Protein AF-A0A093ZRJ3-F1 (afdb_monomer_lite)

Foldseek 3Di:
DDDDPDPPVVVVVVVVVPPPPPDPDDDPPQPAFKFWAWAWEFPALEDDPVRPVVTDIDIDIDGQFDFLLNVLVVLLPPVVSVSVQFPDKFK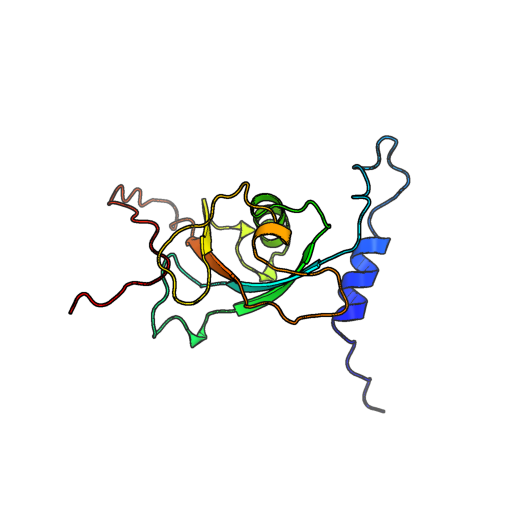DFPPDFDTDDRNHGPVNQVIDGPDDPPHGHIYMHTHGDPDPDDPPPPDPSSTHYPPPPD

Secondary structure (DSSP, 8-state):
-PPPP--HHHHHHHHHHTS-TTSSS------S--EEEEEEEPSSSSB-TTTGGG-EEEEEEE-TT-BHHHHHHHHHH-GGG-GGGEEEEEEE-TT---PPPTT-BTTTTT--BTT---SPPEEEEEEEPPSTT----------SB-----

Radius of gyration: 17.53 Å; chains: 1; bounding box: 35×45×54 Å

pLDDT: mean 71.35, std 18.62, range [35.09, 92.56]

Structure (mmCIF, N/CA/C/O backbone):
data_AF-A0A093ZRJ3-F1
#
_entry.id   AF-A0A093ZRJ3-F1
#
loop_
_atom_site.group_PDB
_atom_site.id
_atom_site.type_symbol
_atom_site.label_atom_id
_atom_site.label_alt_id
_atom_site.label_comp_id
_atom_site.label_asym_id
_atom_site.label_entity_id
_atom_site.label_seq_id
_atom_site.pdbx_PDB_ins_code
_atom_site.Cartn_x
_atom_site.Cartn_y
_atom_site.Cartn_z
_atom_site.occupancy
_atom_site.B_iso_or_equiv
_atom_site.auth_seq_id
_atom_site.auth_comp_id
_atom_site.auth_asym_id
_atom_site.auth_atom_id
_atom_site.pdbx_PDB_model_num
ATOM 1 N N . MET A 1 1 ? 22.811 -29.079 16.072 1.00 38.81 1 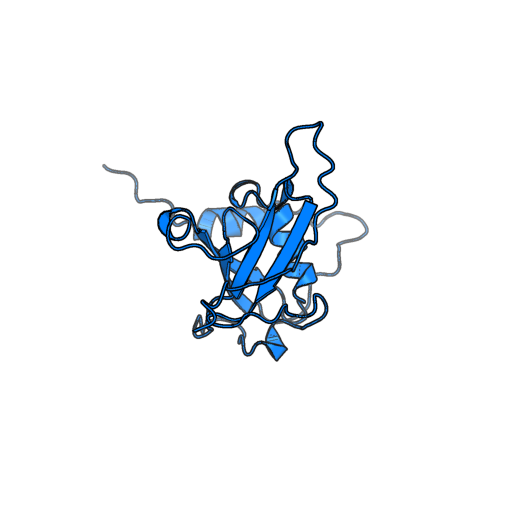MET A N 1
ATOM 2 C CA . MET A 1 1 ? 21.519 -28.439 16.410 1.00 38.81 1 MET A CA 1
ATOM 3 C C . MET A 1 1 ? 21.305 -27.276 15.450 1.00 38.81 1 MET A C 1
ATOM 5 O O . MET A 1 1 ? 22.157 -26.401 15.394 1.00 38.81 1 MET A O 1
ATOM 9 N N . LYS A 1 2 ? 20.259 -27.316 14.616 1.00 35.16 2 LYS A N 1
ATOM 10 C CA . LYS A 1 2 ? 19.958 -26.270 13.621 1.00 35.16 2 LYS A CA 1
ATOM 11 C C . LYS A 1 2 ? 19.158 -25.162 14.331 1.00 35.16 2 LYS A C 1
ATOM 13 O O . LYS A 1 2 ? 18.182 -25.516 14.992 1.00 35.16 2 LYS A O 1
ATOM 18 N N . PRO A 1 3 ? 19.554 -23.878 14.276 1.00 43.22 3 PRO A N 1
ATOM 19 C CA . PRO A 1 3 ? 18.828 -22.830 14.986 1.00 43.22 3 PRO A CA 1
ATOM 20 C C . PRO A 1 3 ? 17.429 -22.676 14.380 1.00 43.22 3 PRO A C 1
ATOM 22 O O . PRO A 1 3 ? 17.270 -22.677 13.157 1.00 43.22 3 PRO A O 1
ATOM 25 N N . ALA A 1 4 ? 16.412 -22.596 15.240 1.00 48.03 4 ALA A N 1
ATOM 26 C CA . ALA A 1 4 ? 15.037 -22.370 14.818 1.00 48.03 4 ALA A CA 1
ATOM 27 C C . ALA A 1 4 ? 14.939 -21.031 14.059 1.00 48.03 4 ALA A C 1
ATOM 29 O O . ALA A 1 4 ? 15.594 -20.061 14.452 1.00 48.03 4 ALA A O 1
ATOM 30 N N . PRO A 1 5 ? 14.152 -20.951 12.972 1.00 46.97 5 PRO A N 1
ATOM 31 C CA . PRO A 1 5 ? 14.009 -19.716 12.219 1.00 46.97 5 PRO A CA 1
ATOM 32 C C . PRO A 1 5 ? 13.364 -18.652 13.111 1.00 46.97 5 PRO A C 1
ATOM 34 O O . PRO A 1 5 ? 12.246 -18.830 13.598 1.00 46.97 5 PRO A O 1
ATOM 37 N N . ILE A 1 6 ? 14.087 -17.549 13.323 1.00 48.53 6 ILE A N 1
ATOM 38 C CA . ILE A 1 6 ? 13.581 -16.343 13.984 1.00 48.53 6 ILE A CA 1
ATOM 39 C C . ILE A 1 6 ? 12.330 -15.908 13.223 1.00 48.53 6 ILE A C 1
ATOM 41 O O . ILE A 1 6 ? 12.405 -15.527 12.051 1.00 48.53 6 ILE A O 1
ATOM 45 N N . ARG A 1 7 ? 11.170 -16.008 13.876 1.00 52.12 7 ARG A N 1
ATOM 46 C CA . ARG A 1 7 ? 9.897 -15.590 13.297 1.00 52.12 7 ARG A CA 1
ATOM 47 C C . ARG A 1 7 ? 9.987 -14.088 13.059 1.00 52.12 7 ARG A C 1
ATOM 49 O O . ARG A 1 7 ? 10.353 -13.329 13.948 1.00 52.12 7 ARG A O 1
ATOM 56 N N . THR A 1 8 ? 9.637 -13.640 11.860 1.00 50.41 8 THR A N 1
ATOM 57 C CA . THR A 1 8 ? 9.628 -12.227 11.435 1.00 50.41 8 THR A CA 1
ATOM 58 C C . THR A 1 8 ? 8.897 -11.302 12.424 1.00 50.41 8 THR A C 1
ATOM 60 O O . THR A 1 8 ? 9.213 -10.119 12.512 1.00 50.41 8 THR A O 1
ATOM 63 N N . ILE A 1 9 ? 7.983 -11.862 13.223 1.00 49.66 9 ILE A N 1
ATOM 64 C CA . ILE A 1 9 ? 7.250 -11.224 14.325 1.00 49.66 9 ILE A CA 1
ATOM 65 C C . ILE A 1 9 ? 8.185 -10.670 15.418 1.00 49.66 9 ILE A C 1
ATOM 67 O O . ILE A 1 9 ? 7.941 -9.574 15.925 1.00 49.66 9 ILE A O 1
ATOM 71 N N . ASP A 1 10 ? 9.280 -11.362 15.743 1.00 47.78 10 ASP A N 1
ATOM 72 C CA . ASP A 1 10 ? 10.195 -10.947 16.816 1.00 47.78 10 ASP A CA 1
ATOM 73 C C . ASP A 1 10 ? 10.962 -9.667 16.454 1.00 47.78 10 ASP A C 1
ATOM 75 O O . ASP A 1 10 ? 11.234 -8.826 17.312 1.00 47.78 10 ASP A O 1
ATOM 79 N N . LYS A 1 11 ? 11.238 -9.454 15.160 1.00 50.50 11 LYS A N 1
ATOM 80 C CA . LYS A 1 11 ? 11.916 -8.242 14.672 1.00 50.50 11 LYS A CA 1
ATOM 81 C C . LYS A 1 11 ? 11.023 -7.001 14.752 1.00 50.50 11 LYS A C 1
ATOM 83 O O . LYS A 1 11 ? 11.508 -5.926 15.091 1.00 50.50 11 LYS A O 1
ATOM 88 N N . VAL A 1 12 ? 9.721 -7.156 14.505 1.00 51.56 12 VAL A N 1
ATOM 89 C CA . VAL A 1 12 ? 8.743 -6.056 14.590 1.00 51.56 12 VAL A CA 1
ATOM 90 C C . VAL A 1 12 ? 8.454 -5.693 16.050 1.00 51.56 12 VAL A C 1
ATOM 92 O O . VAL A 1 12 ? 8.360 -4.517 16.391 1.00 51.56 12 VAL A O 1
ATOM 95 N N . ASN A 1 13 ? 8.386 -6.686 16.941 1.00 49.94 13 ASN A N 1
ATOM 96 C CA . ASN A 1 13 ? 8.197 -6.444 18.374 1.00 49.94 13 ASN A CA 1
ATOM 97 C C . ASN A 1 13 ? 9.402 -5.740 19.021 1.00 49.94 13 ASN A C 1
ATOM 99 O O . ASN A 1 13 ? 9.211 -4.885 19.886 1.00 49.94 13 ASN A O 1
ATOM 103 N N . ASN A 1 14 ? 10.629 -6.042 18.585 1.00 53.94 14 ASN A N 1
ATOM 104 C CA . ASN A 1 14 ? 11.823 -5.335 19.060 1.00 53.94 14 ASN A CA 1
ATOM 105 C C . ASN A 1 14 ? 11.888 -3.878 18.576 1.00 53.94 14 ASN A C 1
ATOM 107 O O . ASN A 1 14 ? 12.418 -3.032 19.290 1.00 53.94 14 ASN A O 1
ATOM 111 N N . TRP A 1 15 ? 11.304 -3.556 17.418 1.00 52.47 15 TRP A N 1
ATOM 112 C CA . TRP A 1 15 ? 11.224 -2.174 16.939 1.00 52.47 15 TRP A CA 1
ATOM 113 C C . TRP A 1 15 ? 10.339 -1.298 17.839 1.00 52.47 15 TRP A C 1
ATOM 115 O O . TRP A 1 15 ? 10.775 -0.227 18.251 1.00 52.47 15 TRP A O 1
ATOM 125 N N . PHE A 1 16 ? 9.159 -1.784 18.248 1.00 50.44 16 PHE A N 1
ATOM 126 C CA . PHE A 1 16 ? 8.282 -1.059 19.184 1.00 50.44 16 PHE A CA 1
ATOM 127 C C . PHE A 1 16 ? 8.941 -0.787 20.543 1.00 50.44 16 PHE A C 1
ATOM 129 O O . PHE A 1 16 ? 8.672 0.239 21.160 1.00 50.44 16 PHE A O 1
ATOM 136 N N . ARG A 1 17 ? 9.811 -1.690 21.011 1.00 54.50 17 ARG A N 1
ATOM 137 C CA . ARG A 1 17 ? 10.521 -1.539 22.291 1.00 54.50 17 ARG A CA 1
ATOM 138 C C . ARG A 1 17 ? 11.680 -0.544 22.238 1.00 54.50 17 ARG A C 1
ATOM 140 O O . ARG A 1 17 ? 12.057 -0.019 23.279 1.00 54.50 17 ARG A O 1
ATOM 147 N N . ASN A 1 18 ? 12.229 -0.281 21.052 1.00 50.56 18 ASN A N 1
ATOM 148 C CA . ASN A 1 18 ? 13.370 0.620 20.868 1.00 50.56 18 ASN A CA 1
ATOM 149 C C . ASN A 1 18 ? 12.963 2.085 20.646 1.00 50.56 18 ASN A C 1
ATOM 151 O O . ASN A 1 18 ? 13.829 2.956 20.553 1.00 50.56 18 ASN A O 1
ATOM 155 N N . VAL A 1 19 ? 11.662 2.379 20.585 1.00 51.16 19 VAL A N 1
ATOM 156 C CA . VAL A 1 19 ? 11.160 3.753 20.654 1.00 51.16 19 VAL A CA 1
ATOM 157 C C . VAL A 1 19 ? 11.268 4.206 22.110 1.00 51.16 19 VAL A C 1
ATOM 159 O O . VAL A 1 19 ? 10.540 3.738 22.980 1.00 51.16 19 VAL A O 1
ATOM 162 N N . ASN A 1 20 ? 12.236 5.078 22.384 1.00 43.09 20 ASN A N 1
ATOM 163 C CA . ASN A 1 20 ? 12.540 5.579 23.720 1.00 43.09 20 ASN A CA 1
ATOM 164 C C . ASN A 1 20 ? 11.348 6.388 24.277 1.00 43.09 20 ASN A C 1
ATOM 166 O O . ASN A 1 20 ? 11.117 7.527 23.8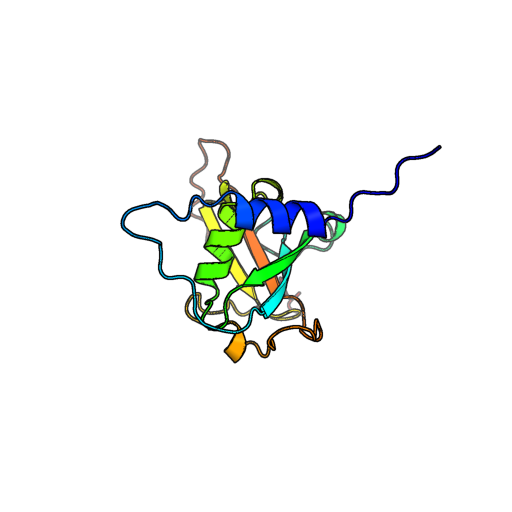74 1.00 43.09 20 ASN A O 1
ATOM 170 N N . LEU A 1 21 ? 10.588 5.789 25.199 1.00 48.69 21 LEU A N 1
ATOM 171 C CA . LEU A 1 21 ? 9.380 6.355 25.825 1.00 48.69 21 LEU A CA 1
ATOM 172 C C . LEU A 1 21 ? 9.663 7.526 26.793 1.00 48.69 21 LEU A C 1
ATOM 174 O O . LEU A 1 21 ? 8.726 8.094 27.341 1.00 48.69 21 LEU A O 1
ATOM 178 N N . ASN A 1 22 ? 10.931 7.909 26.988 1.00 45.50 22 ASN A N 1
ATOM 179 C CA . ASN A 1 22 ? 11.351 9.006 27.872 1.00 45.50 22 ASN A CA 1
ATOM 180 C C . ASN A 1 22 ? 11.536 10.361 27.159 1.00 45.50 22 ASN A C 1
ATOM 182 O O . ASN A 1 22 ? 12.147 11.271 27.716 1.00 45.50 22 ASN A O 1
ATOM 186 N N . SER A 1 23 ? 11.041 10.524 25.929 1.00 40.81 23 SER A N 1
ATOM 187 C CA . SER A 1 23 ? 10.991 11.850 25.301 1.00 40.81 23 SER A CA 1
ATOM 188 C C . SER A 1 23 ? 9.912 12.705 25.974 1.00 40.81 23 SER A C 1
ATOM 190 O O . SER A 1 23 ? 8.771 12.271 26.100 1.00 40.81 23 SER A O 1
ATOM 192 N N . THR A 1 24 ? 10.254 13.935 26.366 1.00 44.28 24 THR A N 1
ATOM 193 C CA . THR A 1 24 ? 9.386 14.912 27.062 1.00 44.28 24 THR A CA 1
ATOM 194 C C . THR A 1 24 ? 8.134 15.328 26.265 1.00 44.28 24 THR A C 1
ATOM 196 O O . THR A 1 24 ? 7.286 16.049 26.775 1.00 44.28 24 THR A O 1
ATOM 199 N N . ASN A 1 25 ? 7.986 14.847 25.029 1.00 46.06 25 ASN A N 1
ATOM 200 C CA . ASN A 1 25 ? 6.730 14.806 24.285 1.00 46.06 25 ASN A CA 1
ATOM 201 C C . ASN A 1 25 ? 6.651 13.442 23.581 1.00 46.06 25 ASN A C 1
ATOM 203 O O . ASN A 1 25 ? 7.219 13.294 22.490 1.00 46.06 25 ASN A O 1
ATOM 207 N N . PRO A 1 26 ? 6.012 12.417 24.174 1.00 41.56 26 PRO A N 1
ATOM 208 C CA . PRO A 1 26 ? 5.746 11.193 23.439 1.00 41.56 26 PRO A CA 1
ATOM 209 C C . PRO A 1 26 ? 4.818 11.547 22.263 1.00 41.56 26 PRO A C 1
ATOM 211 O O . PRO A 1 26 ? 3.810 12.227 22.479 1.00 41.56 26 PRO A O 1
ATOM 214 N N . PRO A 1 27 ? 5.122 11.142 21.013 1.00 46.69 27 PRO A N 1
ATOM 215 C CA . PRO A 1 27 ? 4.125 11.217 19.950 1.00 46.69 27 PRO A CA 1
ATOM 216 C C . PRO A 1 27 ? 2.878 10.472 20.445 1.00 46.69 27 PRO A C 1
ATOM 218 O O . PRO A 1 27 ? 3.044 9.411 21.053 1.00 46.69 27 PRO A O 1
ATOM 221 N N . PRO A 1 28 ? 1.659 11.020 20.264 1.00 46.88 28 PRO A N 1
ATOM 222 C CA . PRO A 1 28 ? 0.455 10.452 20.853 1.00 46.88 28 PRO A CA 1
ATOM 223 C C . PRO A 1 28 ? 0.378 8.979 20.472 1.00 46.88 28 PRO A C 1
ATOM 225 O O . PRO A 1 28 ? 0.256 8.649 19.291 1.00 46.88 28 PRO A O 1
ATOM 228 N N . THR A 1 29 ? 0.516 8.100 21.466 1.00 49.09 29 THR A N 1
ATOM 229 C CA . THR A 1 29 ? 0.322 6.666 21.288 1.00 49.09 29 THR A CA 1
ATOM 230 C C . THR A 1 29 ? -1.078 6.518 20.711 1.00 49.09 29 THR A C 1
ATOM 232 O O . THR A 1 29 ? -2.028 6.943 21.369 1.00 49.09 29 THR A O 1
ATOM 235 N N . PRO A 1 30 ? -1.248 6.025 19.476 1.00 52.81 30 PRO A N 1
ATOM 236 C CA . PRO A 1 30 ? -2.568 5.993 18.880 1.00 52.81 30 PRO A CA 1
ATOM 237 C C . PRO A 1 30 ? -3.436 5.014 19.675 1.00 52.81 30 PRO A C 1
ATOM 239 O O . PRO A 1 30 ? -3.270 3.800 19.586 1.00 52.81 30 PRO A O 1
ATOM 242 N N . GLU A 1 31 ? -4.334 5.559 20.493 1.00 49.72 31 GLU A N 1
ATOM 243 C CA . GLU A 1 31 ? -5.303 4.797 21.270 1.00 49.72 31 GLU A CA 1
ATOM 244 C C . GLU A 1 31 ? -6.281 4.109 20.307 1.00 49.72 31 GLU A C 1
ATOM 246 O O . GLU A 1 31 ? -7.034 4.762 19.578 1.00 49.72 31 GLU A O 1
ATOM 251 N N . GLY A 1 32 ? -6.241 2.777 20.258 1.00 57.56 32 GLY A N 1
ATOM 252 C CA . GLY A 1 32 ? -7.161 1.974 19.457 1.00 57.56 32 GLY A CA 1
ATOM 253 C C . GLY A 1 32 ? -6.591 0.607 19.076 1.00 57.56 32 GLY A C 1
ATOM 254 O O . GLY A 1 32 ? -5.378 0.396 19.134 1.00 57.56 32 GLY A O 1
ATOM 255 N N . PRO A 1 33 ? -7.450 -0.350 18.692 1.00 66.50 33 PRO A N 1
ATOM 256 C CA . PRO A 1 33 ? -6.987 -1.656 18.255 1.00 66.50 33 PRO A CA 1
ATOM 257 C C . PRO A 1 33 ? -6.197 -1.525 16.943 1.00 66.50 33 PRO A C 1
ATOM 259 O O . PRO A 1 33 ? -6.498 -0.692 16.089 1.00 66.50 33 PRO A O 1
ATOM 262 N N . ASN A 1 34 ? -5.148 -2.331 16.789 1.00 78.88 34 ASN A N 1
ATOM 263 C CA . ASN A 1 34 ? -4.336 -2.323 15.575 1.00 78.88 34 ASN A CA 1
ATOM 264 C C . ASN A 1 34 ? -5.027 -3.113 14.458 1.00 78.88 34 ASN A C 1
ATOM 266 O O . ASN A 1 34 ? -5.668 -4.132 14.713 1.00 78.88 34 ASN A O 1
ATOM 270 N N . PHE A 1 35 ? -4.822 -2.675 13.222 1.00 83.19 35 PHE A N 1
ATOM 271 C CA . PHE A 1 35 ? -5.296 -3.301 11.994 1.00 83.19 35 PHE A CA 1
ATOM 272 C C . PHE A 1 35 ? -4.096 -3.928 11.280 1.00 83.19 35 PHE A C 1
ATOM 274 O O . PHE A 1 35 ? -2.971 -3.426 11.380 1.00 83.19 35 PHE A O 1
ATOM 281 N N . LEU A 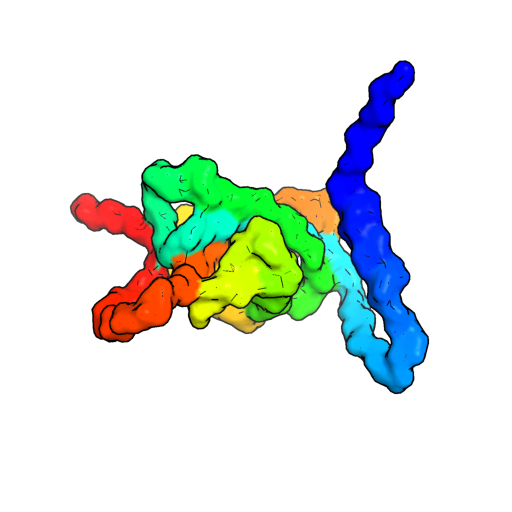1 36 ? -4.320 -5.036 10.572 1.00 86.50 36 LEU A N 1
ATOM 282 C CA . LEU A 1 36 ? -3.329 -5.628 9.671 1.00 86.50 36 LEU A CA 1
ATOM 283 C C . LEU A 1 36 ? -3.783 -5.412 8.236 1.00 86.50 36 LEU A C 1
ATOM 285 O O . LEU A 1 36 ? -4.837 -5.896 7.837 1.00 86.50 36 LEU A O 1
ATOM 289 N N . VAL A 1 37 ? -2.957 -4.712 7.468 1.00 88.25 37 VAL A N 1
ATOM 290 C CA . VAL A 1 37 ? -3.259 -4.334 6.092 1.00 88.25 37 VAL A CA 1
ATOM 291 C C . VAL A 1 37 ? -2.255 -5.015 5.165 1.00 88.25 37 VAL A C 1
ATOM 293 O O . VAL A 1 37 ? -1.083 -4.632 5.161 1.00 88.25 37 VAL A O 1
ATOM 296 N N . PRO A 1 38 ? -2.656 -6.051 4.411 1.00 90.81 38 PRO A N 1
ATOM 297 C CA . PRO A 1 38 ? -1.847 -6.567 3.319 1.00 90.81 38 PRO A CA 1
ATOM 298 C C . PRO A 1 38 ? -1.781 -5.541 2.180 1.00 90.81 38 PRO A C 1
ATOM 300 O O . PRO A 1 38 ? -2.789 -4.977 1.770 1.00 90.81 38 PRO A O 1
ATOM 303 N N . VAL A 1 39 ? -0.584 -5.299 1.664 1.00 91.75 39 VAL A N 1
ATOM 304 C CA . VAL A 1 39 ? -0.267 -4.325 0.618 1.00 91.75 39 VAL A CA 1
ATOM 305 C C . VAL A 1 39 ? 0.628 -5.005 -0.411 1.00 91.75 39 VAL A C 1
ATOM 307 O O . VAL A 1 39 ? 1.722 -5.452 -0.072 1.00 91.75 39 VAL A O 1
ATOM 310 N N . ARG A 1 40 ? 0.185 -5.084 -1.664 1.00 92.38 40 ARG A N 1
ATOM 311 C CA . ARG A 1 40 ? 1.005 -5.476 -2.811 1.00 92.38 40 ARG A CA 1
ATOM 312 C C . ARG A 1 40 ? 1.668 -4.228 -3.384 1.00 92.38 40 ARG A C 1
ATOM 314 O O . ARG A 1 40 ? 0.986 -3.316 -3.827 1.00 92.38 40 ARG A O 1
ATOM 321 N N . ILE A 1 41 ? 2.991 -4.174 -3.337 1.00 92.44 41 ILE A N 1
ATOM 322 C CA . ILE A 1 41 ? 3.802 -3.036 -3.773 1.00 92.44 41 ILE A CA 1
ATOM 323 C C . ILE A 1 41 ? 4.363 -3.345 -5.154 1.00 92.44 41 ILE A C 1
ATOM 325 O O . ILE A 1 41 ? 5.125 -4.298 -5.314 1.00 92.44 41 ILE A O 1
ATOM 329 N N . TRP A 1 42 ? 4.003 -2.530 -6.136 1.00 91.38 42 TRP A N 1
ATOM 330 C CA . TRP A 1 42 ? 4.485 -2.655 -7.504 1.00 91.38 42 TRP A CA 1
ATOM 331 C C . TRP A 1 42 ? 5.856 -1.998 -7.684 1.00 91.38 42 TRP A C 1
ATOM 333 O O . TRP A 1 42 ? 6.163 -0.995 -7.028 1.00 91.38 42 TRP A O 1
ATOM 343 N N . PRO A 1 43 ? 6.709 -2.528 -8.580 1.00 87.62 43 PRO A N 1
ATOM 344 C CA . PRO A 1 43 ? 7.998 -1.917 -8.871 1.00 87.62 43 PRO A CA 1
ATOM 345 C C . PRO A 1 43 ? 7.857 -0.560 -9.574 1.00 87.62 43 PRO A C 1
ATOM 347 O O . PRO A 1 43 ? 8.730 0.289 -9.388 1.00 87.62 43 PRO A O 1
ATOM 350 N N . GLY A 1 44 ? 6.759 -0.339 -10.303 1.00 85.00 44 GLY A N 1
ATOM 351 C CA . GLY A 1 44 ? 6.507 0.858 -11.100 1.00 85.00 44 GLY A CA 1
ATOM 352 C C . GLY A 1 44 ? 5.109 1.467 -10.914 1.00 85.00 44 GLY A C 1
ATOM 353 O O . GLY A 1 44 ? 4.375 1.104 -9.988 1.00 85.00 44 GLY A O 1
ATOM 354 N N . PRO A 1 45 ? 4.741 2.422 -11.789 1.00 84.44 45 PRO A N 1
ATOM 355 C CA . PRO A 1 45 ? 3.524 3.217 -11.651 1.00 84.44 45 PRO A CA 1
ATOM 356 C C . PRO A 1 45 ? 2.254 2.496 -12.112 1.00 84.44 45 PRO A C 1
ATOM 358 O O . PRO A 1 45 ? 1.169 3.025 -11.931 1.00 84.44 45 PRO A O 1
ATOM 361 N N . SER A 1 46 ? 2.353 1.320 -12.725 1.00 81.88 46 SER A N 1
ATOM 362 C CA . SER A 1 46 ? 1.185 0.570 -13.186 1.00 81.88 46 SER A CA 1
ATOM 363 C C . SER A 1 46 ? 1.406 -0.927 -13.028 1.00 81.88 46 SER A C 1
ATOM 365 O O . SER A 1 46 ? 2.544 -1.393 -12.942 1.00 81.88 46 SER A O 1
ATOM 367 N N . ALA A 1 47 ? 0.304 -1.670 -12.958 1.00 80.50 47 ALA A N 1
ATOM 368 C CA . ALA A 1 47 ? 0.326 -3.121 -12.956 1.00 80.50 47 ALA A CA 1
ATOM 369 C C . ALA A 1 47 ? 0.631 -3.621 -14.372 1.00 80.50 47 ALA A C 1
ATOM 371 O O . ALA A 1 47 ? -0.147 -3.362 -15.291 1.00 80.50 47 ALA A O 1
ATOM 372 N N . SER A 1 48 ? 1.737 -4.345 -14.544 1.00 78.56 48 SER A N 1
ATOM 373 C CA . SER A 1 48 ? 2.070 -5.025 -15.797 1.00 78.56 48 SER A CA 1
ATOM 374 C C . SER A 1 48 ? 2.294 -6.523 -15.543 1.00 78.56 48 SER A C 1
ATOM 376 O O . SER A 1 48 ? 2.811 -6.884 -14.481 1.00 78.56 48 SER A O 1
ATOM 378 N N . PRO A 1 49 ? 1.948 -7.415 -16.492 1.00 78.19 49 PRO A N 1
ATOM 379 C CA . PRO A 1 49 ? 2.200 -8.852 -16.339 1.00 78.19 49 PRO A CA 1
ATOM 380 C C . PRO A 1 49 ? 3.685 -9.191 -16.140 1.00 78.19 49 PRO A C 1
ATOM 382 O O . PRO A 1 49 ? 4.025 -10.159 -15.467 1.00 78.19 49 PRO A O 1
ATOM 385 N N . VAL A 1 50 ? 4.582 -8.377 -16.705 1.00 79.38 50 VAL A N 1
ATOM 386 C CA . VAL A 1 50 ? 6.037 -8.549 -16.577 1.00 79.38 50 VAL A CA 1
ATOM 387 C C . VAL A 1 50 ? 6.498 -8.213 -15.154 1.00 79.38 50 VAL A C 1
ATOM 389 O O . VAL A 1 50 ? 7.328 -8.917 -14.577 1.00 79.38 50 VAL A O 1
ATOM 392 N N . ASP A 1 51 ? 5.903 -7.177 -14.563 1.00 79.88 51 ASP A N 1
ATOM 393 C CA . ASP A 1 51 ? 6.234 -6.677 -13.229 1.00 79.88 51 ASP A CA 1
ATOM 394 C C . ASP A 1 51 ? 5.559 -7.456 -12.094 1.00 79.88 51 ASP A C 1
ATOM 396 O O . ASP A 1 51 ? 5.922 -7.279 -10.930 1.00 79.88 51 ASP A O 1
ATOM 400 N N . GLU A 1 52 ? 4.598 -8.334 -12.397 1.00 81.50 52 GLU A N 1
ATOM 401 C CA . GLU A 1 52 ? 3.863 -9.096 -11.382 1.00 81.50 52 GLU A CA 1
ATOM 402 C C . GLU A 1 52 ? 4.791 -9.986 -10.544 1.00 81.50 52 GLU A C 1
ATOM 404 O O . GLU A 1 52 ? 4.641 -10.074 -9.326 1.00 81.50 52 GLU A O 1
ATOM 409 N N . SER A 1 53 ? 5.810 -10.575 -11.175 1.00 82.81 53 SER A N 1
ATOM 410 C CA . SER A 1 53 ? 6.832 -11.380 -10.490 1.00 82.81 53 SER A CA 1
ATOM 411 C C . SER A 1 53 ? 7.727 -10.562 -9.548 1.00 82.81 53 SER A C 1
ATOM 413 O O . SER A 1 53 ? 8.296 -11.106 -8.600 1.00 82.81 53 SER A O 1
ATOM 415 N N . ALA A 1 54 ? 7.835 -9.256 -9.793 1.00 85.50 54 ALA A N 1
ATOM 416 C CA . ALA A 1 54 ? 8.597 -8.312 -8.986 1.00 85.50 54 ALA A CA 1
ATOM 417 C C . ALA A 1 54 ? 7.726 -7.576 -7.950 1.00 85.50 54 ALA A C 1
ATOM 419 O O . ALA A 1 54 ? 8.263 -6.855 -7.104 1.00 85.50 54 ALA A O 1
ATOM 420 N N . ALA A 1 55 ? 6.400 -7.751 -7.987 1.00 88.44 55 ALA A N 1
ATOM 421 C CA . ALA A 1 55 ? 5.489 -7.157 -7.021 1.00 88.44 55 ALA A CA 1
ATOM 422 C C . ALA A 1 55 ? 5.636 -7.824 -5.643 1.00 88.44 55 ALA A C 1
ATOM 424 O O . ALA A 1 55 ? 5.637 -9.046 -5.495 1.00 88.44 55 ALA A O 1
ATOM 425 N N . MET A 1 56 ? 5.738 -7.006 -4.599 1.00 89.62 56 MET A N 1
ATOM 426 C CA . MET A 1 56 ? 6.063 -7.453 -3.246 1.00 89.62 56 MET A CA 1
ATOM 427 C C . MET A 1 56 ? 4.850 -7.356 -2.327 1.00 89.62 56 MET A C 1
ATOM 429 O O . MET A 1 56 ? 4.330 -6.268 -2.097 1.00 89.62 56 MET A O 1
ATOM 433 N N . LEU A 1 57 ? 4.423 -8.472 -1.733 1.00 90.44 57 LEU A N 1
ATOM 434 C CA . LEU A 1 57 ? 3.348 -8.468 -0.739 1.00 90.44 57 LEU A CA 1
ATOM 435 C C . LEU A 1 57 ? 3.897 -8.195 0.671 1.00 90.44 57 LEU A C 1
ATOM 437 O O . LEU A 1 57 ? 4.802 -8.882 1.151 1.00 90.44 57 LEU A O 1
ATOM 441 N N . ARG A 1 58 ? 3.331 -7.199 1.359 1.00 88.19 58 ARG A N 1
ATOM 442 C CA . ARG A 1 58 ? 3.695 -6.795 2.722 1.00 88.19 58 ARG A CA 1
ATOM 443 C C . ARG A 1 58 ? 2.475 -6.608 3.594 1.00 88.19 58 ARG A C 1
ATOM 445 O O . ARG A 1 58 ? 1.551 -5.907 3.219 1.00 88.19 58 ARG A O 1
ATOM 452 N N . THR A 1 59 ? 2.504 -7.163 4.796 1.00 88.94 59 THR A N 1
ATOM 453 C CA . THR A 1 59 ? 1.464 -6.906 5.795 1.00 88.94 59 THR A CA 1
ATOM 454 C C . THR A 1 59 ? 1.940 -5.824 6.749 1.00 88.94 59 THR A C 1
ATOM 456 O O . THR A 1 59 ? 2.898 -6.030 7.493 1.00 88.94 59 THR A O 1
ATOM 459 N N . ILE A 1 60 ? 1.268 -4.677 6.729 1.00 87.69 60 ILE A N 1
ATOM 460 C CA . ILE A 1 60 ? 1.591 -3.514 7.553 1.00 87.69 60 ILE A CA 1
ATOM 461 C C . ILE A 1 60 ? 0.623 -3.451 8.731 1.00 87.69 60 ILE A C 1
ATOM 463 O O . ILE A 1 60 ? -0.588 -3.595 8.567 1.00 87.69 60 ILE A O 1
ATOM 467 N N . ARG A 1 61 ? 1.158 -3.244 9.936 1.00 85.12 61 ARG A N 1
ATOM 468 C CA . ARG A 1 61 ? 0.347 -2.983 11.127 1.00 85.12 61 ARG A CA 1
ATOM 469 C C . ARG A 1 61 ? 0.102 -1.487 11.243 1.00 85.12 61 ARG A C 1
ATOM 471 O O . ARG A 1 61 ? 1.060 -0.719 11.247 1.00 85.12 61 ARG A O 1
ATOM 478 N N . VAL A 1 62 ? -1.158 -1.094 11.383 1.00 85.38 62 VAL A N 1
ATOM 479 C CA . VAL A 1 62 ? -1.557 0.316 11.459 1.00 85.38 62 VAL A CA 1
ATOM 480 C C . VAL A 1 62 ? -2.537 0.559 12.607 1.00 85.38 62 VAL A C 1
ATOM 482 O O . VAL A 1 62 ? -3.273 -0.357 12.978 1.00 85.38 62 VAL A O 1
ATOM 485 N N . PRO A 1 63 ? -2.555 1.765 13.197 1.00 83.44 63 PRO A N 1
ATOM 486 C CA . PRO A 1 63 ? -3.521 2.107 14.237 1.00 83.44 63 PRO A CA 1
ATOM 487 C C . PRO A 1 63 ? -4.950 2.249 13.695 1.00 83.44 63 PRO A C 1
ATOM 489 O O . PRO A 1 63 ? -5.154 2.446 12.500 1.00 83.44 63 PRO A O 1
ATOM 492 N N . ALA A 1 64 ? -5.946 2.228 14.586 1.00 73.81 64 ALA A N 1
ATOM 493 C CA . ALA A 1 64 ? -7.363 2.246 14.207 1.00 73.81 64 ALA A CA 1
ATOM 494 C C . ALA A 1 64 ? -7.814 3.433 13.363 1.00 73.81 64 ALA A C 1
ATOM 496 O O . ALA A 1 64 ? -8.659 3.302 12.483 1.00 73.81 64 ALA A O 1
ATOM 497 N N . LYS A 1 65 ? -7.234 4.598 13.636 1.00 81.12 65 LYS A N 1
ATOM 498 C CA . LYS A 1 65 ? -7.540 5.847 12.938 1.00 81.12 65 LYS A CA 1
ATOM 499 C C . LYS A 1 65 ? -6.551 6.125 11.802 1.00 81.12 65 LYS A C 1
ATOM 501 O O . LYS A 1 65 ? -6.450 7.261 11.350 1.00 81.12 65 LYS A O 1
ATOM 506 N N . ALA A 1 66 ? -5.779 5.119 11.382 1.00 85.75 66 ALA A N 1
ATOM 507 C CA . ALA A 1 66 ? -4.828 5.270 10.293 1.00 85.75 66 ALA A CA 1
ATOM 508 C C . ALA A 1 66 ? -5.549 5.590 8.986 1.00 85.75 66 ALA A C 1
ATOM 510 O O . ALA A 1 66 ? -6.577 4.994 8.655 1.00 85.75 66 ALA A O 1
ATOM 511 N N . THR A 1 67 ? -4.955 6.500 8.228 1.00 92.19 67 THR A N 1
ATOM 512 C CA . THR A 1 67 ? -5.337 6.791 6.849 1.00 92.19 67 THR A CA 1
ATOM 513 C C . THR A 1 67 ? -4.341 6.157 5.889 1.00 92.19 67 THR A C 1
ATOM 515 O O . THR A 1 67 ? -3.278 5.673 6.295 1.00 92.19 67 THR A O 1
ATOM 518 N N . LEU A 1 68 ? -4.641 6.197 4.594 1.00 91.56 68 LEU A N 1
ATOM 519 C CA . LEU A 1 68 ? -3.670 5.810 3.574 1.00 91.56 68 LEU A CA 1
ATOM 520 C C . LEU A 1 68 ? -2.382 6.645 3.648 1.00 91.56 68 LEU A C 1
ATOM 522 O O . LEU A 1 68 ? -1.305 6.083 3.484 1.00 91.56 68 LEU A O 1
ATOM 526 N N . ASN A 1 69 ? -2.448 7.929 4.020 1.00 89.94 69 ASN A N 1
ATOM 527 C CA . ASN A 1 69 ? -1.255 8.732 4.326 1.00 89.94 69 ASN A CA 1
ATOM 528 C C . ASN A 1 69 ? -0.392 8.121 5.444 1.00 89.94 69 ASN A C 1
ATOM 530 O O . ASN A 1 69 ? 0.835 8.125 5.347 1.00 89.94 69 ASN A O 1
ATOM 534 N N . THR A 1 70 ? -1.010 7.558 6.489 1.00 89.81 70 THR A N 1
ATOM 535 C CA . THR A 1 70 ? -0.277 6.830 7.537 1.00 89.81 70 THR A CA 1
ATOM 536 C C . THR A 1 70 ? 0.436 5.604 6.962 1.00 89.81 70 THR A C 1
ATOM 538 O O . THR A 1 70 ? 1.579 5.343 7.330 1.00 89.81 70 THR A O 1
ATOM 541 N N . LEU A 1 71 ? -0.189 4.876 6.028 1.00 90.12 71 LEU A N 1
ATOM 542 C CA . LEU A 1 71 ? 0.473 3.761 5.342 1.00 90.12 71 LEU A CA 1
ATOM 543 C C . LEU A 1 71 ? 1.644 4.220 4.477 1.00 90.12 71 LEU A C 1
ATOM 545 O O . LEU A 1 71 ? 2.687 3.575 4.531 1.00 90.12 71 LEU A O 1
ATOM 549 N N . ILE A 1 72 ? 1.504 5.314 3.717 1.00 91.06 72 ILE A N 1
ATOM 550 C CA . ILE A 1 72 ? 2.615 5.871 2.924 1.00 91.06 72 ILE A CA 1
ATOM 551 C C . ILE A 1 72 ? 3.802 6.146 3.845 1.00 91.06 72 ILE A C 1
ATOM 553 O O . ILE A 1 72 ? 4.897 5.666 3.579 1.00 91.06 72 ILE A O 1
ATOM 557 N N . ALA A 1 73 ? 3.580 6.841 4.964 1.00 88.31 73 ALA A N 1
ATOM 558 C CA . ALA A 1 73 ? 4.641 7.151 5.918 1.00 88.31 73 ALA A CA 1
ATOM 559 C C . ALA A 1 73 ? 5.333 5.886 6.460 1.00 88.31 73 ALA A C 1
ATOM 561 O O . ALA A 1 73 ? 6.561 5.834 6.519 1.00 88.31 73 ALA A O 1
ATOM 562 N N . LEU A 1 74 ? 4.566 4.847 6.806 1.00 87.56 74 LEU A N 1
ATOM 563 C CA . LEU A 1 74 ? 5.118 3.579 7.292 1.00 87.56 74 LEU A CA 1
ATOM 564 C C . LEU A 1 74 ? 5.930 2.839 6.221 1.00 87.56 74 LEU A C 1
ATOM 566 O O . LEU A 1 74 ? 6.988 2.295 6.530 1.00 87.56 74 LEU A O 1
ATOM 570 N N . LEU A 1 75 ? 5.467 2.837 4.969 1.00 88.69 75 LEU A N 1
ATOM 571 C CA . LEU A 1 75 ? 6.196 2.230 3.856 1.00 88.69 75 LEU A CA 1
ATOM 572 C C . LEU A 1 75 ? 7.478 3.008 3.532 1.00 88.69 75 LEU A C 1
ATOM 574 O O . LEU A 1 75 ? 8.519 2.394 3.329 1.00 88.69 75 LEU A O 1
ATOM 578 N N . THR A 1 76 ? 7.432 4.342 3.546 1.00 86.81 76 THR A N 1
ATOM 579 C CA . THR A 1 76 ? 8.594 5.221 3.327 1.00 86.81 76 THR A CA 1
ATOM 580 C C . THR A 1 76 ? 9.718 4.953 4.327 1.00 86.81 76 THR A C 1
ATOM 582 O O . THR A 1 76 ? 10.887 4.971 3.949 1.00 86.81 76 THR A O 1
ATOM 585 N N . VAL A 1 77 ? 9.376 4.684 5.591 1.00 85.00 77 VAL A N 1
ATOM 586 C CA . VAL A 1 77 ? 10.355 4.411 6.656 1.00 85.00 77 VAL A CA 1
ATOM 587 C C . VAL A 1 77 ? 10.956 3.003 6.553 1.00 85.00 77 VAL A C 1
ATOM 589 O O . VAL A 1 77 ? 12.076 2.793 7.013 1.00 85.00 77 VAL A O 1
ATOM 592 N N . ASP A 1 78 ? 10.255 2.037 5.951 1.00 83.19 78 ASP A N 1
ATOM 593 C CA . ASP A 1 78 ? 10.777 0.684 5.731 1.00 83.19 78 ASP A CA 1
ATOM 594 C C . ASP A 1 78 ? 11.625 0.630 4.442 1.00 83.19 78 ASP A C 1
ATOM 596 O O . ASP A 1 78 ? 11.068 0.575 3.338 1.00 83.19 78 ASP A O 1
ATOM 600 N N . PRO A 1 79 ? 12.971 0.572 4.538 1.00 82.38 79 PRO A N 1
ATOM 601 C CA . PRO A 1 79 ? 13.848 0.623 3.368 1.00 82.38 79 PRO A CA 1
ATOM 602 C C . PRO A 1 79 ? 13.660 -0.577 2.437 1.00 82.38 79 PRO A C 1
ATOM 604 O O . PRO A 1 79 ? 13.944 -0.484 1.245 1.00 82.38 79 PRO A O 1
ATOM 607 N N . SER A 1 80 ? 13.153 -1.703 2.948 1.00 83.62 80 SER A N 1
ATOM 608 C CA . SER A 1 80 ? 12.947 -2.906 2.138 1.00 83.62 80 SER A CA 1
ATOM 609 C C . SER A 1 80 ? 11.752 -2.806 1.193 1.00 83.62 80 SER A C 1
ATOM 611 O O . SER A 1 80 ? 11.624 -3.629 0.292 1.00 83.62 80 SER A O 1
ATOM 613 N N . THR A 1 81 ? 10.889 -1.800 1.363 1.00 84.88 81 THR A N 1
ATOM 614 C CA . THR A 1 81 ? 9.777 -1.554 0.440 1.00 84.88 81 THR A CA 1
ATOM 615 C C . THR A 1 81 ? 10.227 -0.800 -0.803 1.00 84.88 81 THR A C 1
ATOM 617 O O . THR A 1 81 ? 9.555 -0.886 -1.824 1.00 84.88 81 THR A O 1
ATOM 620 N N . GLY A 1 82 ? 11.328 -0.039 -0.729 1.00 83.69 82 GLY A N 1
ATOM 621 C CA . GLY A 1 82 ? 11.780 0.903 -1.759 1.00 83.69 82 GLY A CA 1
ATOM 622 C C . GLY A 1 82 ? 10.852 2.108 -1.977 1.00 83.69 82 GLY A C 1
ATOM 623 O O . GLY A 1 82 ? 11.030 2.847 -2.940 1.00 83.69 82 GLY A O 1
ATOM 624 N N . VAL A 1 83 ? 9.835 2.312 -1.133 1.00 86.31 83 VAL A N 1
ATOM 625 C CA . VAL A 1 83 ? 8.919 3.460 -1.243 1.00 86.31 83 VAL A CA 1
ATOM 626 C C . VAL A 1 83 ? 9.625 4.767 -0.868 1.00 86.31 83 VAL A C 1
ATOM 628 O O . VAL A 1 83 ? 9.377 5.794 -1.491 1.00 86.31 83 VAL A O 1
ATOM 631 N N . GLY A 1 84 ? 10.586 4.731 0.058 1.00 84.31 84 GLY A N 1
ATOM 632 C CA . GLY A 1 84 ? 11.315 5.928 0.495 1.00 84.31 84 GLY A CA 1
ATOM 633 C C . GLY A 1 84 ? 12.146 6.644 -0.579 1.00 84.31 84 GLY A C 1
ATOM 634 O O . GLY A 1 84 ? 12.507 7.798 -0.382 1.00 84.31 84 GLY A O 1
ATOM 635 N N . VAL A 1 85 ? 12.428 5.995 -1.715 1.00 83.31 85 VAL A N 1
ATOM 636 C CA . VAL A 1 85 ? 13.149 6.589 -2.862 1.00 83.31 85 VAL A CA 1
ATOM 637 C C . VAL A 1 85 ? 12.229 6.944 -4.039 1.00 83.31 85 VAL A C 1
ATOM 639 O O . VAL A 1 85 ? 12.698 7.330 -5.113 1.00 83.31 85 VAL A O 1
ATOM 642 N N . SER A 1 86 ? 10.917 6.792 -3.861 1.00 84.56 86 SER A N 1
ATOM 643 C CA . SER A 1 86 ? 9.908 7.185 -4.845 1.00 84.56 86 SER A CA 1
ATOM 644 C C . SER A 1 86 ? 9.483 8.640 -4.645 1.00 84.56 86 SER A C 1
ATOM 646 O O . SER A 1 86 ? 9.480 9.141 -3.523 1.00 84.56 86 SER A O 1
ATOM 648 N N . TRP A 1 87 ? 9.120 9.327 -5.728 1.00 83.25 87 TRP A N 1
ATOM 649 C CA . TRP A 1 87 ? 8.629 10.711 -5.663 1.00 83.25 87 TRP A CA 1
ATOM 650 C C . TRP A 1 87 ? 7.097 10.801 -5.661 1.00 83.25 87 TRP A C 1
ATOM 652 O O . TRP A 1 87 ? 6.541 11.858 -5.375 1.00 83.25 87 TRP A O 1
ATOM 662 N N . GLY A 1 88 ? 6.407 9.694 -5.948 1.00 84.38 88 GLY A N 1
ATOM 663 C CA . GLY A 1 88 ? 4.952 9.598 -5.887 1.00 84.38 88 GLY A CA 1
ATOM 664 C C . GLY A 1 88 ? 4.503 8.190 -5.520 1.00 84.38 88 GLY A C 1
ATOM 665 O O . GLY A 1 88 ? 5.081 7.219 -6.008 1.00 84.38 88 GLY A O 1
ATOM 666 N N . VAL A 1 89 ? 3.479 8.095 -4.668 1.00 89.94 89 VAL A N 1
ATOM 667 C CA . VAL A 1 89 ? 2.906 6.841 -4.155 1.00 89.94 89 VAL A CA 1
ATOM 668 C C . VAL A 1 89 ? 1.394 6.976 -4.085 1.00 89.94 89 VAL A C 1
ATOM 670 O O . VAL A 1 89 ? 0.884 8.008 -3.643 1.00 89.94 89 VAL A O 1
ATOM 673 N N . TRP A 1 90 ? 0.671 5.940 -4.496 1.00 91.94 90 TRP A N 1
ATOM 674 C CA . TRP A 1 90 ? -0.782 5.896 -4.366 1.00 91.94 90 TRP A CA 1
ATOM 675 C C . TRP A 1 90 ? -1.295 4.470 -4.219 1.00 91.94 90 TRP A C 1
ATOM 677 O O . TRP A 1 90 ? -0.594 3.502 -4.518 1.00 91.94 90 TRP A O 1
ATOM 687 N N . PHE A 1 91 ? -2.539 4.359 -3.751 1.00 92.56 91 PHE A N 1
ATOM 688 C CA . PHE A 1 91 ? -3.190 3.081 -3.502 1.00 92.56 91 PHE A CA 1
ATOM 689 C C . PHE A 1 91 ? -4.448 2.894 -4.333 1.00 92.56 91 PHE A C 1
ATOM 691 O O . PHE A 1 91 ? -5.161 3.855 -4.623 1.00 92.56 91 PHE A O 1
ATOM 698 N N . CYS A 1 92 ? -4.756 1.633 -4.610 1.00 91.19 92 CYS A N 1
ATOM 699 C CA . CYS A 1 92 ? -5.993 1.186 -5.230 1.00 91.19 92 CYS A CA 1
ATOM 700 C C . CYS A 1 92 ? -6.517 -0.091 -4.581 1.00 91.19 92 CYS A C 1
ATOM 702 O O . CYS A 1 92 ? -5.781 -0.833 -3.925 1.00 91.19 92 CYS A O 1
ATOM 704 N N . ARG A 1 93 ? -7.809 -0.363 -4.792 1.00 89.00 93 ARG A N 1
ATOM 705 C CA . ARG A 1 93 ? -8.362 -1.692 -4.512 1.00 89.00 93 ARG A CA 1
ATOM 706 C C . ARG A 1 93 ? -7.915 -2.671 -5.610 1.00 89.00 93 ARG A C 1
ATOM 708 O O . ARG A 1 93 ? -7.755 -2.243 -6.759 1.00 89.00 93 ARG A O 1
ATOM 715 N N . PRO A 1 94 ? -7.754 -3.967 -5.302 1.00 85.44 94 PRO A N 1
ATOM 716 C CA . PRO A 1 94 ? -7.443 -4.978 -6.308 1.00 85.44 94 PRO A CA 1
ATOM 717 C C . PRO A 1 94 ? -8.465 -4.956 -7.440 1.00 85.44 94 PRO A C 1
ATOM 719 O O . PRO A 1 94 ? -9.662 -4.815 -7.189 1.00 85.44 94 PRO A O 1
ATOM 722 N N . GLY A 1 95 ? -8.000 -5.080 -8.682 1.00 81.12 95 GLY A N 1
ATOM 723 C CA . GLY A 1 95 ? -8.884 -5.084 -9.852 1.00 81.12 95 GLY A CA 1
ATOM 724 C C . GLY A 1 95 ? -9.475 -3.717 -10.219 1.00 81.12 95 GLY A C 1
ATOM 725 O O . GLY A 1 95 ? -10.289 -3.648 -11.134 1.00 81.12 95 GLY A O 1
ATOM 726 N N . THR A 1 96 ? -9.090 -2.629 -9.541 1.00 81.94 96 THR A N 1
ATOM 727 C CA . THR A 1 96 ? -9.610 -1.282 -9.826 1.00 81.94 96 THR A CA 1
ATOM 728 C C . THR A 1 96 ? -8.551 -0.369 -10.426 1.00 81.94 96 THR A C 1
ATOM 730 O O . THR A 1 96 ? -7.372 -0.450 -10.091 1.00 81.94 96 THR A O 1
ATOM 733 N N . THR A 1 97 ? -8.992 0.546 -11.287 1.00 76.12 97 THR A N 1
ATOM 734 C CA . THR A 1 97 ? -8.157 1.608 -11.864 1.00 76.12 97 THR A CA 1
ATOM 735 C C . THR A 1 97 ? -8.177 2.894 -11.036 1.00 76.12 97 THR A C 1
ATOM 737 O O . THR A 1 97 ? -7.374 3.790 -11.280 1.00 76.12 97 THR A O 1
ATOM 740 N N . VAL A 1 98 ? -9.086 2.985 -10.058 1.00 82.81 98 VAL A N 1
ATOM 741 C CA . VAL A 1 98 ? -9.414 4.219 -9.337 1.00 82.81 98 VAL A CA 1
ATOM 742 C C . VAL A 1 98 ? -8.525 4.397 -8.117 1.00 82.81 98 VAL A C 1
ATOM 744 O O . VAL A 1 98 ? -8.632 3.649 -7.141 1.00 82.81 98 VAL A O 1
ATOM 747 N N . LYS A 1 99 ? -7.707 5.451 -8.154 1.00 88.94 99 LYS A N 1
ATOM 748 C CA . LYS A 1 99 ? -6.899 5.905 -7.022 1.00 88.94 99 LYS A CA 1
ATOM 749 C C . LYS A 1 99 ? -7.772 6.203 -5.803 1.00 88.94 99 LYS A C 1
ATOM 751 O O . LYS A 1 99 ? -8.745 6.953 -5.876 1.00 88.94 99 LYS A O 1
ATOM 756 N N . LEU A 1 100 ? -7.385 5.638 -4.665 1.00 89.69 100 LEU A N 1
ATOM 757 C CA . LEU A 1 100 ? -7.981 5.936 -3.368 1.00 89.69 100 LEU A CA 1
ATOM 758 C C . LEU A 1 100 ? -7.479 7.289 -2.849 1.00 89.69 100 LEU A C 1
ATOM 760 O O . LEU A 1 100 ? -6.324 7.664 -3.055 1.00 89.69 100 LEU A O 1
ATOM 764 N N . SER A 1 101 ? -8.345 8.013 -2.139 1.00 91.25 101 SER A N 1
ATOM 765 C CA . SER A 1 101 ? -7.956 9.258 -1.476 1.00 91.25 101 SER A CA 1
ATOM 766 C C . SER A 1 101 ? -6.983 8.969 -0.338 1.00 91.25 101 SER A C 1
ATOM 768 O O . SER A 1 101 ? -7.241 8.122 0.513 1.00 91.25 101 SER A O 1
ATOM 770 N N . ASN A 1 102 ? -5.897 9.734 -0.249 1.00 88.94 102 ASN A N 1
ATOM 771 C CA . ASN A 1 102 ? -4.910 9.587 0.822 1.00 88.94 102 ASN A CA 1
ATOM 772 C C . ASN A 1 102 ? -5.489 9.817 2.236 1.00 88.94 102 ASN A C 1
ATOM 774 O O . ASN A 1 102 ? -4.877 9.418 3.230 1.00 88.94 102 ASN A O 1
ATOM 778 N N . PHE A 1 103 ? -6.659 10.455 2.326 1.00 89.50 103 PHE A N 1
ATOM 779 C CA . PHE A 1 103 ? -7.377 10.710 3.575 1.00 89.50 103 PHE A CA 1
ATOM 780 C C . PHE A 1 103 ? -8.347 9.589 3.964 1.00 89.50 103 PHE A C 1
ATOM 782 O O . PHE A 1 103 ? -8.830 9.595 5.091 1.00 89.50 103 PHE A O 1
ATOM 789 N N . THR A 1 104 ? -8.611 8.629 3.070 1.00 88.88 104 THR A N 1
ATOM 790 C CA . THR A 1 104 ? -9.461 7.470 3.362 1.00 88.88 104 THR A CA 1
ATOM 791 C C . THR A 1 104 ? -8.885 6.685 4.535 1.00 88.88 104 THR A C 1
ATOM 793 O O . THR A 1 104 ? -7.682 6.390 4.574 1.00 88.88 104 THR A O 1
ATOM 796 N N . THR A 1 105 ? -9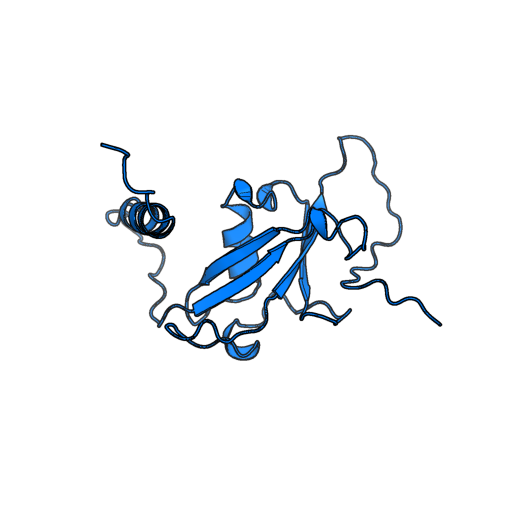.742 6.363 5.503 1.00 90.12 105 THR A N 1
ATOM 797 C CA . THR A 1 105 ? -9.338 5.595 6.684 1.00 90.12 105 THR A CA 1
ATOM 798 C C . THR A 1 105 ? -9.251 4.106 6.369 1.00 90.12 105 THR A C 1
ATOM 800 O O . THR A 1 105 ? -9.917 3.583 5.478 1.00 90.12 105 THR A O 1
ATOM 803 N N . ILE A 1 106 ? -8.430 3.381 7.122 1.00 88.12 106 ILE A N 1
ATOM 804 C CA . ILE A 1 106 ? -8.289 1.932 6.943 1.00 88.12 106 ILE A CA 1
ATOM 805 C C . ILE A 1 106 ? -9.587 1.189 7.280 1.00 88.12 106 ILE A C 1
ATOM 807 O O . ILE A 1 106 ? -9.927 0.214 6.613 1.00 88.12 106 ILE A O 1
ATOM 811 N N . ALA A 1 107 ? -10.367 1.701 8.232 1.00 85.38 107 ALA A N 1
ATOM 812 C CA . ALA A 1 107 ? -11.693 1.174 8.540 1.00 85.38 107 ALA A CA 1
ATOM 813 C C . ALA A 1 107 ? -12.691 1.357 7.375 1.00 85.38 107 ALA A C 1
ATOM 815 O O . ALA A 1 107 ? -13.432 0.429 7.062 1.00 85.38 107 ALA A O 1
ATOM 816 N N . GLU A 1 108 ? -12.674 2.498 6.670 1.00 87.12 108 GLU A N 1
ATOM 817 C CA . GLU A 1 108 ? -13.514 2.735 5.473 1.00 87.12 108 GLU A CA 1
ATOM 818 C C . GLU A 1 108 ? -13.209 1.769 4.319 1.00 87.12 108 GLU A C 1
ATOM 820 O O . GLU A 1 108 ? -14.051 1.523 3.452 1.00 87.12 108 GLU A O 1
ATOM 825 N N . LEU A 1 109 ? -12.002 1.203 4.297 1.00 85.62 109 LEU A N 1
ATOM 826 C CA . LEU A 1 109 ? -11.602 0.194 3.318 1.00 85.62 109 LEU A CA 1
ATOM 827 C C . LEU A 1 109 ? -12.088 -1.217 3.680 1.00 85.62 109 LEU A C 1
ATOM 829 O O . LEU A 1 109 ? -11.874 -2.139 2.896 1.00 85.62 109 LEU A O 1
ATOM 833 N N . GLY A 1 110 ? -12.772 -1.379 4.817 1.00 82.56 110 GLY A N 1
ATOM 834 C CA . GLY A 1 110 ? -13.320 -2.653 5.279 1.00 82.56 110 GLY A CA 1
ATOM 835 C C . GLY A 1 110 ? -12.305 -3.540 5.997 1.00 82.56 110 GLY A C 1
ATOM 836 O O . GLY A 1 110 ? -12.574 -4.721 6.198 1.00 82.56 110 GLY A O 1
ATOM 837 N N . TYR A 1 111 ? -11.139 -3.005 6.376 1.00 83.25 111 TYR A N 1
ATOM 838 C CA . TYR A 1 111 ? -10.245 -3.718 7.284 1.00 83.25 111 TYR A CA 1
ATOM 839 C C . TYR A 1 111 ? -10.835 -3.730 8.686 1.00 83.25 111 TYR A C 1
ATOM 841 O O . TYR A 1 111 ? -11.460 -2.766 9.121 1.00 83.25 111 TYR A O 1
ATOM 849 N N . GLU A 1 112 ? -10.572 -4.810 9.410 1.00 77.06 112 GLU A N 1
ATOM 850 C CA . GLU A 1 112 ? -11.004 -4.986 10.788 1.00 77.06 112 GLU A CA 1
ATOM 851 C C . GLU A 1 112 ? -9.802 -4.992 11.738 1.00 77.06 112 GLU A C 1
ATOM 853 O O . GLU A 1 112 ? -8.674 -5.318 11.336 1.00 77.06 112 GLU A O 1
ATOM 858 N N . PRO A 1 113 ? -10.016 -4.643 13.016 1.00 74.31 113 PRO A N 1
ATOM 859 C CA . PRO A 1 113 ? -8.987 -4.819 14.015 1.00 74.31 113 PRO A CA 1
ATOM 860 C C . PRO A 1 113 ? -8.670 -6.308 14.230 1.00 74.31 113 PRO A C 1
ATOM 862 O O . PRO A 1 113 ? -9.542 -7.172 14.215 1.00 74.31 113 PRO A O 1
ATOM 865 N N . VAL A 1 114 ? -7.386 -6.596 14.442 1.00 67.81 114 VAL A N 1
ATOM 866 C CA . VAL A 1 114 ? -6.799 -7.942 14.620 1.00 67.81 114 VAL A CA 1
ATOM 867 C C . VAL A 1 114 ? -7.592 -8.770 15.650 1.00 67.81 114 VAL A C 1
ATOM 869 O O . VAL A 1 114 ? -7.923 -8.228 16.706 1.00 67.81 114 VAL A O 1
ATOM 872 N N . PRO A 1 115 ? -7.875 -10.072 15.390 1.00 57.06 115 PRO A N 1
ATOM 873 C CA . PRO A 1 115 ? -7.006 -11.039 14.706 1.00 57.06 115 PRO A CA 1
ATOM 874 C C . PRO A 1 115 ? -7.389 -11.430 13.274 1.00 57.06 115 PRO A C 1
ATOM 876 O O . PRO A 1 115 ? -6.724 -12.296 12.700 1.00 57.06 115 PRO A O 1
ATOM 879 N N . SER A 1 116 ? -8.410 -10.823 12.668 1.00 55.25 116 SER A N 1
ATOM 880 C CA . SER A 1 116 ? -8.824 -11.179 11.309 1.00 55.25 116 SER A CA 1
ATOM 881 C C . SER A 1 116 ? -7.924 -10.514 10.256 1.00 55.25 116 SER A C 1
ATOM 883 O O . SER A 1 116 ? -8.016 -9.332 9.960 1.00 55.25 116 SER A O 1
ATOM 885 N N . LEU A 1 117 ? -7.074 -11.310 9.601 1.00 62.53 117 LEU A N 1
ATOM 886 C CA . LEU A 1 117 ? -6.380 -10.934 8.353 1.00 62.53 117 LEU A CA 1
ATOM 887 C C . LEU A 1 117 ? -7.317 -11.022 7.123 1.00 62.53 117 LEU A C 1
ATOM 889 O O . LEU A 1 117 ? -6.854 -11.142 5.993 1.00 62.53 117 LEU A O 1
ATOM 893 N N . ARG A 1 118 ? -8.643 -11.018 7.336 1.00 57.84 118 ARG A N 1
ATOM 894 C CA . ARG A 1 118 ? -9.685 -11.254 6.317 1.00 57.84 118 ARG A CA 1
ATOM 895 C C . ARG A 1 118 ? -10.005 -9.989 5.508 1.00 57.84 118 ARG A C 1
ATOM 897 O O . ARG A 1 118 ? -11.167 -9.673 5.289 1.00 57.84 118 ARG A O 1
ATOM 904 N N . GLY A 1 119 ? -8.977 -9.266 5.077 1.00 65.25 119 GLY A N 1
ATOM 905 C CA . GLY A 1 119 ? -9.117 -8.121 4.180 1.00 65.25 119 GLY A CA 1
ATOM 906 C C . GLY A 1 119 ? -8.482 -8.413 2.819 1.00 65.25 119 GLY A C 1
ATOM 907 O O . GLY A 1 119 ? -7.462 -9.108 2.777 1.00 65.25 119 GLY A O 1
ATOM 908 N N . PRO A 1 120 ? -9.033 -7.890 1.705 1.00 79.12 120 PRO A N 1
ATOM 909 C CA . PRO A 1 120 ? -8.308 -7.875 0.435 1.00 79.12 120 PRO A CA 1
ATOM 910 C C . PRO A 1 120 ? -6.987 -7.116 0.613 1.00 79.12 120 PRO A C 1
ATOM 912 O O . PRO A 1 120 ? -6.863 -6.286 1.511 1.00 79.12 120 PRO A O 1
ATOM 915 N N . TYR A 1 121 ? -5.977 -7.384 -0.208 1.00 87.94 121 TYR A N 1
ATOM 916 C CA . TYR A 1 121 ? -4.761 -6.568 -0.193 1.00 87.94 121 TYR A CA 1
ATOM 917 C C . TYR A 1 121 ? -5.012 -5.207 -0.859 1.00 87.94 121 TYR A C 1
ATOM 919 O O . TYR A 1 121 ? -5.932 -5.077 -1.656 1.00 87.94 121 TYR A O 1
ATOM 927 N N . LEU A 1 122 ? -4.221 -4.184 -0.538 1.00 91.88 122 LEU A N 1
ATOM 928 C CA . LEU A 1 122 ? -4.175 -2.937 -1.309 1.00 91.88 122 LEU A CA 1
ATOM 929 C C . LEU A 1 122 ? -3.123 -3.040 -2.403 1.00 91.88 122 LEU A C 1
ATOM 931 O O . LEU A 1 122 ? -2.042 -3.566 -2.161 1.00 91.88 122 LEU A O 1
ATOM 935 N N . GLU A 1 123 ? -3.408 -2.487 -3.573 1.00 92.56 123 GLU A N 1
ATOM 936 C CA . GLU A 1 123 ? -2.404 -2.276 -4.614 1.00 92.56 123 GLU A CA 1
ATOM 937 C C . GLU A 1 123 ? -1.702 -0.943 -4.334 1.00 92.56 123 GLU A C 1
ATOM 939 O O . GLU A 1 123 ? -2.366 0.085 -4.231 1.00 92.56 123 GLU A O 1
ATOM 944 N N . CYS A 1 124 ? -0.382 -0.955 -4.174 1.00 92.31 124 CYS A N 1
ATOM 945 C CA . CYS A 1 124 ? 0.461 0.214 -3.938 1.00 92.31 124 CYS A CA 1
ATOM 946 C C . CYS A 1 124 ? 1.368 0.430 -5.145 1.00 92.31 124 CYS A C 1
ATOM 948 O O . CYS A 1 124 ? 2.206 -0.417 -5.460 1.00 92.31 124 CYS A O 1
ATOM 950 N N . PHE A 1 125 ? 1.203 1.571 -5.802 1.00 91.44 125 PHE A N 1
ATOM 951 C CA . PHE A 1 125 ? 1.990 1.972 -6.961 1.00 91.44 125 PHE A CA 1
ATOM 952 C C . PHE A 1 125 ? 2.938 3.088 -6.581 1.00 91.44 125 PHE A C 1
ATOM 954 O O . PHE A 1 125 ? 2.665 3.879 -5.672 1.00 91.44 125 PHE A O 1
ATOM 961 N N . ARG A 1 126 ? 4.053 3.163 -7.302 1.00 88.25 126 ARG A N 1
ATOM 962 C CA . ARG A 1 126 ? 5.060 4.187 -7.068 1.00 88.25 126 ARG A CA 1
ATOM 963 C C . ARG A 1 126 ? 5.681 4.675 -8.360 1.00 88.25 126 ARG A C 1
ATOM 965 O O . ARG A 1 126 ? 5.897 3.905 -9.293 1.00 88.25 126 ARG A O 1
ATOM 972 N N . LYS A 1 127 ? 6.068 5.944 -8.373 1.00 85.06 127 LYS A N 1
ATOM 973 C CA . LYS A 1 127 ? 6.976 6.484 -9.382 1.00 85.06 127 LYS A CA 1
ATOM 974 C C . LYS A 1 127 ? 8.360 6.594 -8.781 1.00 85.06 127 LYS A C 1
ATOM 976 O O . LYS A 1 127 ? 8.581 7.326 -7.815 1.00 85.06 127 LYS A O 1
ATOM 981 N N . MET A 1 128 ? 9.287 5.833 -9.342 1.00 76.12 128 MET A N 1
ATOM 982 C CA . MET A 1 128 ? 10.683 5.894 -8.935 1.00 76.12 128 MET A CA 1
ATOM 983 C C . MET A 1 128 ? 11.265 7.245 -9.327 1.00 76.12 128 MET A C 1
ATOM 985 O O . MET A 1 128 ? 10.911 7.804 -10.368 1.00 76.12 128 MET A O 1
ATOM 989 N N . THR A 1 129 ? 12.140 7.776 -8.475 1.00 63.88 129 THR A N 1
ATOM 990 C CA . THR A 1 129 ? 12.935 8.951 -8.832 1.00 63.88 129 THR A CA 1
ATOM 991 C C . THR A 1 129 ? 13.698 8.621 -10.114 1.00 63.88 129 THR A C 1
ATOM 993 O O . THR A 1 129 ? 14.437 7.630 -10.122 1.00 63.88 129 THR A O 1
ATOM 996 N N . PRO A 1 130 ? 13.505 9.373 -11.213 1.00 59.25 130 PRO A N 1
ATOM 997 C CA . PRO A 1 130 ? 14.285 9.136 -12.413 1.00 59.25 130 PRO A CA 1
ATOM 998 C C . PRO A 1 130 ? 15.768 9.346 -12.079 1.00 59.25 130 PRO A C 1
ATOM 1000 O O . PRO A 1 130 ? 16.088 10.224 -11.270 1.00 59.25 130 PRO A O 1
ATOM 1003 N N . PRO A 1 131 ? 16.693 8.577 -12.683 1.00 52.94 131 PRO A N 1
ATOM 1004 C CA . PRO A 1 131 ? 18.106 8.910 -12.591 1.00 52.94 131 PRO A CA 1
ATOM 1005 C C . PRO A 1 131 ? 18.277 10.370 -13.033 1.00 52.94 131 PRO A C 1
ATOM 1007 O O . PRO A 1 131 ? 17.728 10.791 -14.054 1.00 52.94 131 PRO A O 1
ATOM 1010 N N . SER A 1 132 ? 18.949 11.155 -12.190 1.00 54.66 132 SER A N 1
ATOM 1011 C CA . SER A 1 132 ? 19.108 12.609 -12.288 1.00 54.66 132 SER A CA 1
ATOM 1012 C C . SER A 1 132 ? 19.328 13.074 -13.733 1.00 54.66 132 SER A C 1
ATOM 1014 O O . SER A 1 132 ? 20.393 12.827 -14.295 1.00 54.66 132 SER A O 1
ATOM 1016 N N . GLY A 1 133 ? 18.329 13.739 -14.329 1.00 50.50 133 GLY A N 1
ATOM 1017 C CA . GLY A 1 133 ? 18.461 14.376 -15.647 1.00 50.50 133 GLY A CA 1
ATOM 1018 C C . GLY A 1 133 ? 17.258 14.287 -16.593 1.00 50.50 133 GLY A C 1
ATOM 1019 O O . GLY A 1 133 ? 17.240 15.014 -17.579 1.00 50.50 133 GLY A O 1
ATOM 1020 N N . SER A 1 134 ? 16.241 13.462 -16.326 1.00 47.75 134 SER A N 1
ATOM 1021 C CA . SER A 1 134 ? 15.050 13.379 -17.193 1.00 47.75 134 SER A CA 1
ATOM 1022 C C . SER A 1 134 ? 13.800 13.950 -16.526 1.00 47.75 134 SER A C 1
ATOM 1024 O O . SER A 1 134 ? 13.070 13.245 -15.836 1.00 47.75 134 SER A O 1
ATOM 1026 N N . PHE A 1 135 ? 13.528 15.233 -16.775 1.00 49.81 135 PHE A N 1
ATOM 1027 C CA . PHE A 1 135 ? 12.188 15.802 -16.619 1.00 49.81 135 PHE A CA 1
ATOM 1028 C C . PHE A 1 135 ? 11.364 15.428 -17.855 1.00 49.81 135 PHE A C 1
ATOM 1030 O O . PHE A 1 135 ? 11.338 16.163 -18.837 1.00 49.81 135 PHE A O 1
ATOM 1037 N N . SER A 1 136 ? 10.716 14.263 -17.834 1.00 45.84 136 SER A N 1
ATOM 1038 C CA . SER A 1 136 ? 9.663 13.960 -18.807 1.00 45.84 136 SER A CA 1
ATOM 1039 C C . SER A 1 136 ? 8.323 14.389 -18.220 1.00 45.84 136 SER A C 1
ATOM 1041 O O . SER A 1 136 ? 7.741 13.701 -17.391 1.00 45.84 136 SER A O 1
ATOM 1043 N N . THR A 1 137 ? 7.846 15.554 -18.649 1.00 45.84 137 THR A N 1
ATOM 1044 C CA . THR A 1 137 ? 6.525 16.140 -18.359 1.00 45.84 137 THR A CA 1
ATOM 1045 C C . THR A 1 137 ? 5.400 15.473 -19.162 1.00 45.84 137 THR A C 1
ATOM 1047 O O . THR A 1 137 ? 4.486 16.135 -19.651 1.00 45.84 137 THR A O 1
ATOM 1050 N N . LEU A 1 138 ? 5.453 14.155 -19.343 1.00 39.38 138 LEU A N 1
ATOM 1051 C CA . LEU A 1 138 ? 4.509 13.434 -20.193 1.00 39.38 138 LEU A CA 1
ATOM 1052 C C . LEU A 1 138 ? 3.449 12.747 -19.335 1.00 39.38 138 LEU A C 1
ATOM 1054 O O . LEU A 1 138 ? 3.666 11.657 -18.825 1.00 39.38 138 LEU A O 1
ATOM 1058 N N . PHE A 1 139 ? 2.322 13.451 -19.181 1.00 41.91 139 PHE A N 1
ATOM 1059 C CA . P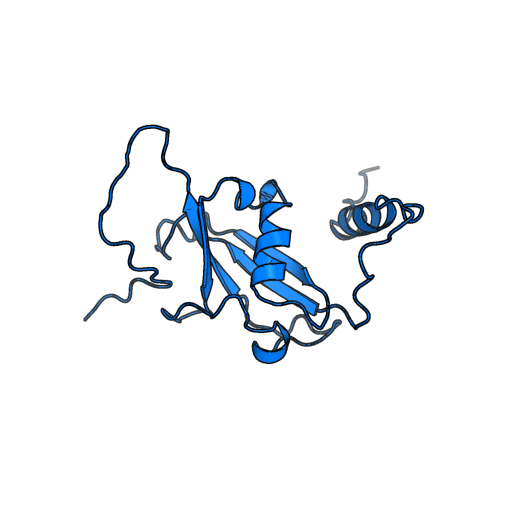HE A 1 139 ? 0.987 12.948 -18.835 1.00 41.91 139 PHE A CA 1
ATOM 1060 C C . PHE A 1 139 ? 0.972 11.701 -17.951 1.00 41.91 139 PHE A C 1
ATOM 1062 O O . PHE A 1 139 ? 0.709 10.582 -18.382 1.00 41.91 139 PHE A O 1
ATOM 1069 N N . ASP A 1 140 ? 1.226 11.944 -16.675 1.00 46.00 140 ASP A N 1
ATOM 1070 C CA . ASP A 1 140 ? 1.182 10.953 -15.618 1.00 46.00 140 ASP A CA 1
ATOM 1071 C C . ASP A 1 140 ? -0.270 10.588 -15.287 1.00 46.00 140 ASP A C 1
ATOM 1073 O O . ASP A 1 140 ? -0.855 11.064 -14.311 1.00 46.00 140 ASP A O 1
ATOM 1077 N N . VAL A 1 141 ? -0.887 9.756 -16.122 1.00 48.44 141 VAL A N 1
ATOM 1078 C CA . VAL A 1 141 ? -2.166 9.155 -15.755 1.00 48.44 141 VAL A CA 1
ATOM 1079 C C . VAL A 1 141 ? -1.869 8.161 -14.633 1.00 48.44 141 VAL A C 1
ATOM 1081 O O . VAL A 1 141 ? -1.261 7.114 -14.845 1.00 48.44 141 VAL A O 1
ATOM 1084 N N . GLU A 1 142 ? -2.237 8.526 -13.407 1.00 57.06 142 GLU A N 1
ATOM 1085 C CA . GLU A 1 142 ? -2.174 7.648 -12.240 1.00 57.06 142 GLU A CA 1
ATOM 1086 C C . GLU A 1 142 ? -3.205 6.526 -12.423 1.00 57.06 142 GLU A C 1
ATOM 1088 O O . GLU A 1 142 ? -4.359 6.643 -12.015 1.00 57.06 142 GLU A O 1
ATOM 1093 N N . VAL A 1 143 ? -2.801 5.452 -13.100 1.00 59.34 143 VAL A N 1
ATOM 1094 C CA . VAL A 1 143 ? -3.661 4.315 -13.434 1.00 59.34 143 VAL A CA 1
ATOM 1095 C C . VAL A 1 143 ? -3.194 3.093 -12.667 1.00 59.34 143 VAL A C 1
ATOM 1097 O O . VAL A 1 143 ? -2.050 2.668 -12.783 1.00 59.34 143 VAL A O 1
ATOM 1100 N N . CYS A 1 144 ? -4.099 2.494 -11.900 1.00 56.03 144 CYS A N 1
ATOM 1101 C CA . CYS A 1 144 ? -3.774 1.309 -11.112 1.00 56.03 144 CYS A CA 1
ATOM 1102 C C . CYS A 1 144 ? -3.796 0.003 -11.912 1.00 56.03 144 CYS A C 1
ATOM 1104 O O . CYS A 1 144 ? -3.090 -0.938 -11.567 1.00 56.03 144 CYS A O 1
ATOM 1106 N N . ILE A 1 145 ? -4.552 -0.064 -13.010 1.00 58.28 145 ILE A N 1
ATOM 1107 C CA . ILE A 1 145 ? -4.525 -1.192 -13.950 1.00 58.28 145 ILE A CA 1
ATOM 1108 C C . ILE A 1 145 ? -4.681 -0.629 -15.356 1.00 58.28 145 ILE A C 1
ATOM 1110 O O . ILE A 1 145 ? -5.648 0.081 -15.628 1.00 58.28 145 ILE A O 1
ATOM 1114 N N . VAL A 1 146 ? -3.744 -0.939 -16.250 1.00 52.47 146 VAL A N 1
ATOM 1115 C CA . VAL A 1 146 ? -3.945 -0.699 -17.680 1.00 52.47 146 VAL A CA 1
ATOM 1116 C C . VAL A 1 146 ? -4.991 -1.713 -18.131 1.00 52.47 146 VAL A C 1
ATOM 1118 O O . VAL A 1 146 ? -4.673 -2.863 -18.410 1.00 52.47 146 VAL A O 1
ATOM 1121 N N . GLY A 1 147 ? -6.265 -1.327 -18.092 1.00 43.31 147 GLY A N 1
ATOM 1122 C CA . GLY A 1 147 ? -7.288 -2.093 -18.784 1.00 43.31 147 GLY A CA 1
ATOM 1123 C C . GLY A 1 147 ? -6.950 -2.053 -20.266 1.00 43.31 147 GLY A C 1
ATOM 1124 O O . GLY A 1 147 ? -6.851 -0.962 -20.830 1.00 43.31 147 GLY A O 1
ATOM 1125 N N . GLU A 1 148 ? -6.743 -3.212 -20.888 1.00 36.34 148 GLU A N 1
ATOM 1126 C CA . GLU A 1 148 ? -6.867 -3.302 -22.338 1.00 36.34 148 GLU A CA 1
ATOM 1127 C C . GLU A 1 148 ? -8.273 -2.799 -22.683 1.00 36.34 148 GLU A C 1
ATOM 1129 O O . GLU A 1 148 ? -9.281 -3.387 -22.284 1.00 36.34 148 GLU A O 1
ATOM 1134 N N . LEU A 1 149 ? -8.338 -1.645 -23.347 1.00 36.88 149 LEU A N 1
ATOM 1135 C CA . LEU A 1 149 ? -9.537 -1.232 -24.058 1.00 36.88 149 LEU A CA 1
ATOM 1136 C C . LEU A 1 149 ? -9.715 -2.252 -25.186 1.00 36.88 149 LEU A C 1
ATOM 1138 O O . LEU A 1 149 ? -8.976 -2.202 -26.167 1.00 36.88 149 LEU A O 1
ATOM 1142 N N . ASN A 1 150 ? -10.637 -3.197 -25.004 1.00 35.09 150 ASN A N 1
ATOM 1143 C CA . ASN A 1 150 ? -11.247 -3.908 -26.128 1.00 35.09 150 ASN A CA 1
ATOM 1144 C C . ASN A 1 150 ? -12.156 -2.952 -26.900 1.00 35.09 150 ASN A C 1
ATOM 1146 O O . ASN A 1 150 ? -12.911 -2.205 -26.231 1.00 35.09 150 ASN A O 1
#

Sequence (150 aa):
MKPAPIRTIDKVNNWFRNVNLNSTNPPPTPEGPNFLVPVRIWPGPSASPVDESAAMLRTIRVPAKATLNTLIALLTVDPSTGVGVSWGVWFCRPGTTVKLSNFTTIAELGYEPVPSLRGPYLECFRKMTPPSGSFSTLFDVEVCIVGELN